Protein AF-A0AB39SJB8-F1 (afdb_monomer)

Structure (mmCIF, N/CA/C/O backbone):
data_AF-A0AB39SJB8-F1
#
_entry.id   AF-A0AB39SJB8-F1
#
loop_
_atom_site.group_PDB
_atom_site.id
_atom_site.type_symbol
_atom_site.label_atom_id
_atom_site.label_alt_id
_atom_site.label_comp_id
_atom_site.label_asym_id
_atom_site.label_entity_id
_atom_site.label_seq_id
_atom_site.pdbx_PDB_ins_code
_atom_site.Cartn_x
_atom_site.Cartn_y
_atom_site.Cartn_z
_atom_site.occupancy
_atom_site.B_iso_or_equiv
_atom_site.auth_seq_id
_atom_site.auth_comp_id
_atom_site.auth_asym_id
_atom_site.auth_atom_id
_atom_site.pdbx_PDB_model_num
ATOM 1 N N . MET A 1 1 ? 12.267 -3.530 15.355 1.00 56.75 1 MET A N 1
ATOM 2 C CA . MET A 1 1 ? 10.985 -3.692 16.069 1.00 56.75 1 MET A CA 1
ATOM 3 C C . MET A 1 1 ? 10.645 -5.165 16.010 1.00 56.75 1 MET A C 1
ATOM 5 O O . MET A 1 1 ? 10.780 -5.737 14.932 1.00 56.75 1 MET A O 1
ATOM 9 N N . SER A 1 2 ? 10.354 -5.792 17.147 1.00 66.50 2 SER A N 1
ATOM 10 C CA . SER A 1 2 ? 9.963 -7.204 17.159 1.00 66.50 2 SER A CA 1
ATOM 11 C C . SER A 1 2 ? 8.552 -7.327 16.592 1.00 66.50 2 SER A C 1
ATOM 13 O O . SER A 1 2 ? 7.700 -6.510 16.923 1.00 66.50 2 SER A O 1
ATOM 15 N N . THR A 1 3 ? 8.285 -8.341 15.773 1.00 68.56 3 THR A N 1
ATOM 16 C CA . THR A 1 3 ? 6.911 -8.669 15.356 1.00 68.56 3 THR A CA 1
ATOM 17 C C . THR A 1 3 ? 6.045 -9.159 16.521 1.00 68.56 3 THR A C 1
ATOM 19 O O . THR A 1 3 ? 4.833 -9.246 16.370 1.00 68.56 3 THR A O 1
ATOM 22 N N . ASP A 1 4 ? 6.662 -9.455 17.671 1.00 73.69 4 ASP A N 1
ATOM 23 C CA . ASP A 1 4 ? 5.991 -9.933 18.885 1.00 73.69 4 ASP A CA 1
ATOM 24 C C . ASP A 1 4 ? 5.574 -8.805 19.847 1.00 73.69 4 ASP A C 1
ATOM 26 O O . ASP A 1 4 ? 4.949 -9.068 20.874 1.00 73.69 4 ASP A O 1
ATOM 30 N N . GLU A 1 5 ? 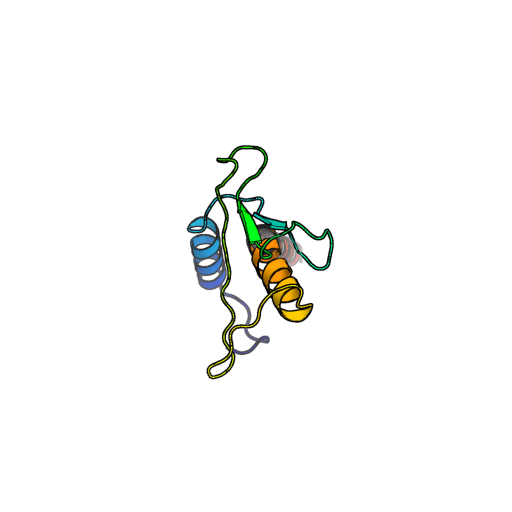5.921 -7.547 19.558 1.00 82.75 5 GLU A N 1
ATOM 31 C CA . GLU A 1 5 ? 5.500 -6.409 20.379 1.00 82.75 5 GLU A CA 1
ATOM 32 C C . GLU A 1 5 ? 4.075 -5.978 20.006 1.00 82.75 5 GLU A C 1
ATOM 34 O O . GLU A 1 5 ? 3.760 -5.737 18.839 1.00 82.75 5 GLU A O 1
ATOM 39 N N . ALA A 1 6 ? 3.190 -5.887 21.001 1.00 86.06 6 ALA A N 1
ATOM 40 C CA . ALA A 1 6 ? 1.820 -5.447 20.776 1.00 86.06 6 ALA A CA 1
ATOM 41 C C . ALA A 1 6 ? 1.792 -3.962 20.376 1.00 86.06 6 ALA A C 1
ATOM 43 O O . ALA A 1 6 ? 2.265 -3.113 21.126 1.00 86.06 6 ALA A O 1
ATOM 44 N N . LEU A 1 7 ? 1.176 -3.646 19.230 1.00 92.38 7 LEU A N 1
ATOM 45 C CA . LEU A 1 7 ? 1.009 -2.264 18.755 1.00 92.38 7 LEU A CA 1
ATOM 46 C C . LEU A 1 7 ? 0.263 -1.412 19.795 1.00 92.38 7 LEU A C 1
ATOM 48 O O . LEU A 1 7 ? -0.823 -1.782 20.228 1.00 92.38 7 LEU A O 1
ATOM 52 N N . SER A 1 8 ? 0.770 -0.257 20.195 1.00 94.12 8 SER A N 1
ATOM 53 C CA . SER A 1 8 ? -0.007 0.681 21.016 1.00 94.12 8 SER A CA 1
ATOM 54 C C . SER A 1 8 ? -1.097 1.381 20.186 1.00 94.12 8 SER A C 1
ATOM 56 O O . SER A 1 8 ? -1.101 1.298 18.959 1.00 94.12 8 SER A O 1
ATOM 58 N N . GLU A 1 9 ? -2.044 2.077 20.827 1.00 95.75 9 GLU A N 1
ATOM 59 C CA . GLU A 1 9 ? -2.967 2.956 20.080 1.00 95.75 9 GLU A CA 1
ATOM 60 C C . GLU A 1 9 ? -2.206 4.080 19.365 1.00 95.75 9 GLU A C 1
ATOM 62 O O . GLU A 1 9 ? -2.505 4.370 18.213 1.00 95.75 9 GLU A O 1
ATOM 67 N N . THR A 1 10 ? -1.148 4.616 19.984 1.00 96.50 10 THR A N 1
ATOM 68 C CA . THR A 1 10 ? -0.254 5.594 19.351 1.00 96.50 10 THR A CA 1
ATOM 69 C C . THR A 1 10 ? 0.384 5.046 18.070 1.00 96.50 10 THR A C 1
ATOM 71 O O . THR A 1 10 ? 0.493 5.770 17.083 1.00 96.50 10 THR A O 1
ATOM 74 N N . ASP A 1 11 ? 0.772 3.766 18.045 1.00 96.06 11 ASP A N 1
ATOM 75 C CA . ASP A 1 11 ? 1.314 3.140 16.831 1.00 96.06 11 ASP A CA 1
ATOM 76 C C . ASP A 1 11 ? 0.249 3.034 15.734 1.00 96.06 11 ASP A C 1
ATOM 78 O O . ASP A 1 11 ? 0.524 3.338 14.572 1.00 96.06 11 ASP A O 1
ATOM 82 N N . LEU A 1 12 ? -0.979 2.640 16.093 1.00 97.62 12 LEU A N 1
ATOM 83 C CA . LEU A 1 12 ? -2.100 2.553 15.152 1.00 97.62 12 LEU A CA 1
ATOM 84 C C . LEU A 1 12 ? -2.497 3.927 14.601 1.00 97.62 12 LEU A C 1
ATOM 86 O O . LEU A 1 12 ? -2.798 4.035 13.410 1.00 97.62 12 LEU A O 1
ATOM 90 N N . ASP A 1 13 ? -2.460 4.969 15.430 1.00 98.25 13 ASP A N 1
ATOM 91 C CA . ASP A 1 13 ? -2.687 6.355 15.017 1.00 98.25 13 ASP A CA 1
ATOM 92 C C . ASP A 1 13 ? -1.609 6.802 14.025 1.00 98.25 13 ASP A C 1
ATOM 94 O O . ASP A 1 13 ? -1.934 7.216 12.913 1.00 98.25 13 ASP A O 1
ATOM 98 N N . ALA A 1 14 ? -0.330 6.592 14.344 1.00 97.88 14 ALA A N 1
ATOM 99 C CA . ALA A 1 14 ? 0.776 6.929 13.448 1.00 97.88 14 ALA A CA 1
ATOM 100 C C . ALA A 1 14 ? 0.738 6.139 12.122 1.00 97.88 14 ALA A C 1
ATOM 102 O O . ALA A 1 14 ? 1.161 6.631 11.072 1.00 97.88 14 ALA A O 1
ATOM 103 N N . MET A 1 15 ? 0.251 4.894 12.130 1.00 97.69 15 MET A N 1
ATOM 104 C CA . MET A 1 15 ? 0.002 4.124 10.905 1.00 97.69 15 MET A CA 1
ATOM 105 C C . MET A 1 15 ? -1.152 4.715 10.088 1.00 97.69 15 MET A C 1
ATOM 107 O O . MET A 1 15 ? -1.028 4.839 8.867 1.00 97.69 15 MET A O 1
ATOM 111 N N . ALA A 1 16 ? -2.251 5.090 10.746 1.00 97.94 16 ALA A N 1
ATOM 112 C CA . ALA A 1 16 ? -3.426 5.663 10.099 1.00 97.94 16 ALA A CA 1
ATOM 113 C C . ALA A 1 16 ? -3.115 7.028 9.474 1.00 97.94 16 ALA A C 1
ATOM 115 O O . ALA A 1 16 ? -3.506 7.276 8.336 1.00 97.94 16 ALA A O 1
ATOM 116 N N . GLU A 1 17 ? -2.359 7.874 10.172 1.00 98.25 17 GLU A N 1
ATOM 117 C CA . GLU A 1 17 ? -1.912 9.178 9.675 1.00 98.25 17 GLU A CA 1
ATOM 118 C C . GLU A 1 17 ? -1.073 9.040 8.403 1.00 98.25 17 GLU A C 1
ATOM 120 O O . GLU A 1 17 ? -1.336 9.721 7.413 1.00 98.25 17 GLU A O 1
ATOM 125 N N . ARG A 1 18 ? -0.113 8.105 8.373 1.00 97.88 18 ARG A N 1
ATOM 126 C CA . ARG A 1 18 ? 0.687 7.842 7.164 1.00 97.88 18 ARG A CA 1
ATOM 127 C C . ARG A 1 18 ? -0.168 7.354 5.999 1.00 97.88 18 ARG A C 1
ATOM 129 O O . ARG A 1 18 ? 0.061 7.774 4.870 1.00 97.88 18 ARG A O 1
ATOM 136 N N . ALA A 1 19 ? -1.146 6.489 6.263 1.00 97.44 19 ALA A N 1
ATOM 137 C CA . ALA A 1 19 ? -2.053 6.001 5.227 1.00 97.44 19 ALA A CA 1
ATOM 138 C C . ALA A 1 19 ? -2.987 7.106 4.699 1.00 97.44 19 ALA A C 1
ATOM 140 O O . ALA A 1 19 ? -3.303 7.122 3.512 1.00 97.44 19 ALA A O 1
ATOM 141 N N . ALA A 1 20 ? -3.415 8.031 5.563 1.00 96.69 20 ALA A N 1
ATOM 142 C CA . ALA A 1 20 ? -4.262 9.164 5.199 1.00 96.69 20 ALA A CA 1
ATOM 143 C C . ALA A 1 20 ? -3.501 10.281 4.465 1.00 96.69 20 ALA A C 1
ATOM 145 O O . ALA A 1 20 ? -4.104 11.003 3.679 1.00 96.69 20 ALA A O 1
ATOM 146 N N . ALA A 1 21 ? -2.196 10.422 4.711 1.00 97.50 21 ALA A N 1
ATOM 147 C CA . ALA A 1 21 ? -1.348 11.404 4.038 1.00 97.50 21 ALA A CA 1
ATOM 148 C C . ALA A 1 21 ? -1.008 11.033 2.580 1.00 97.50 21 ALA A C 1
ATOM 150 O O . ALA A 1 21 ? -0.595 11.902 1.814 1.00 97.50 21 ALA A O 1
ATOM 151 N N . ALA A 1 22 ? -1.151 9.760 2.198 1.00 96.88 22 ALA A N 1
ATOM 152 C CA . ALA A 1 22 ? -1.008 9.314 0.813 1.00 96.88 22 ALA A CA 1
ATOM 153 C C . ALA A 1 22 ? -2.223 9.727 -0.041 1.00 96.88 22 ALA A C 1
ATOM 155 O O . ALA A 1 22 ? -3.294 10.021 0.496 1.00 96.88 22 ALA A O 1
ATOM 156 N N . SER A 1 23 ? -2.083 9.706 -1.374 1.00 95.38 23 SER A N 1
ATOM 157 C CA . SER A 1 23 ? -3.205 9.994 -2.279 1.00 95.38 23 SER A CA 1
ATOM 158 C C . SER A 1 23 ? -4.400 9.058 -2.017 1.00 95.38 23 SER A C 1
ATOM 160 O O . SER A 1 23 ? -4.219 7.942 -1.507 1.00 95.38 23 SER A O 1
ATOM 162 N N . PRO A 1 24 ? -5.645 9.495 -2.287 1.00 92.31 24 PRO A N 1
ATOM 163 C CA . PRO A 1 24 ? -6.824 8.642 -2.167 1.00 92.31 24 PRO A CA 1
ATOM 164 C C . PRO A 1 24 ? -6.678 7.334 -2.955 1.00 92.31 24 PRO A C 1
ATOM 166 O O . PRO A 1 24 ? -5.940 7.252 -3.930 1.00 92.31 24 PRO A O 1
ATOM 169 N N . GLY A 1 25 ? -7.338 6.283 -2.472 1.00 91.75 25 GLY A N 1
ATOM 170 C CA . GLY A 1 25 ? -7.463 5.035 -3.217 1.00 91.75 25 GLY A CA 1
ATOM 171 C C . GLY A 1 25 ? -8.785 4.985 -3.995 1.00 91.75 25 GLY A C 1
ATOM 172 O O . GLY A 1 25 ? -9.652 5.817 -3.739 1.00 91.75 25 GLY A O 1
ATOM 173 N N . PRO A 1 26 ? -8.985 3.952 -4.826 1.00 95.56 26 PRO A N 1
ATOM 174 C CA . PRO A 1 26 ? -8.118 2.780 -4.947 1.00 95.56 26 PRO A CA 1
ATOM 175 C C . PRO A 1 26 ? -6.848 3.053 -5.763 1.00 95.56 26 PRO A C 1
ATOM 177 O O . PRO A 1 26 ? -6.867 3.7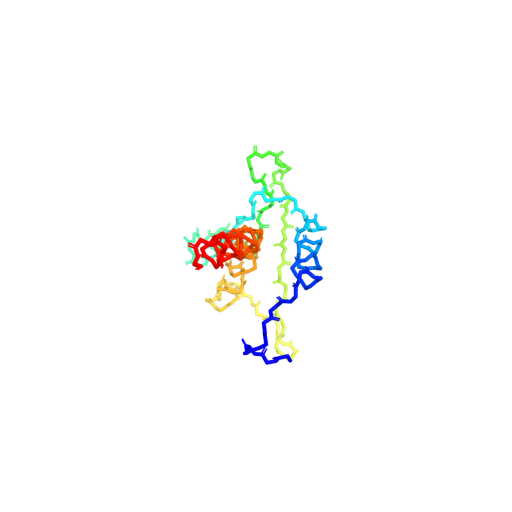94 -6.730 1.00 95.56 26 PRO A O 1
ATOM 180 N N . TRP A 1 27 ? -5.740 2.425 -5.377 1.00 97.56 27 TRP A N 1
ATOM 181 C CA . TRP A 1 27 ? -4.548 2.311 -6.219 1.00 97.56 27 TRP A CA 1
ATOM 182 C C . TRP A 1 27 ? -4.631 1.017 -7.024 1.00 97.56 27 TRP A C 1
ATOM 184 O O . TRP A 1 27 ? -4.829 -0.052 -6.438 1.00 97.56 27 TRP A O 1
ATOM 194 N N . VAL A 1 28 ? -4.498 1.107 -8.346 1.00 96.19 28 VAL A N 1
ATOM 195 C CA . VAL A 1 28 ? -4.667 -0.023 -9.268 1.00 96.19 28 VAL A CA 1
ATOM 196 C C . VAL A 1 28 ? -3.364 -0.276 -10.034 1.00 96.19 28 VAL A C 1
ATOM 198 O O . VAL A 1 28 ? -2.907 0.608 -10.753 1.00 96.19 28 VAL A O 1
ATOM 201 N N . PRO A 1 29 ? -2.745 -1.463 -9.897 1.00 95.69 29 PRO A N 1
ATOM 202 C CA . PRO A 1 29 ? -1.495 -1.784 -10.577 1.00 95.69 29 PRO A CA 1
ATOM 203 C C . PRO A 1 29 ? -1.738 -2.276 -12.014 1.00 95.69 29 PRO A C 1
ATOM 205 O O . PRO A 1 29 ? -2.306 -3.353 -12.232 1.00 95.69 29 PRO A O 1
ATOM 208 N N . TRP A 1 30 ? -1.231 -1.527 -12.990 1.00 94.62 30 TRP A N 1
ATOM 209 C CA . TRP A 1 30 ? -1.193 -1.883 -14.408 1.00 94.62 30 TRP A CA 1
ATOM 210 C C . TRP A 1 30 ? 0.171 -2.490 -14.731 1.00 94.62 30 TRP A C 1
ATOM 212 O O . TRP A 1 30 ? 1.190 -1.806 -14.702 1.00 94.62 30 TRP A O 1
ATOM 222 N N . LEU A 1 31 ? 0.200 -3.807 -14.960 1.00 95.31 31 LEU A N 1
ATOM 223 C CA . LEU A 1 31 ? 1.442 -4.584 -14.986 1.00 95.31 31 LEU A CA 1
ATOM 224 C C . LEU A 1 31 ? 1.707 -5.208 -16.355 1.00 95.31 31 LEU A C 1
ATOM 226 O O . LEU A 1 31 ? 0.879 -5.966 -16.877 1.00 95.31 31 LEU A O 1
ATOM 230 N N . GLU A 1 32 ? 2.907 -4.983 -16.884 1.00 93.75 32 GLU A N 1
ATOM 231 C CA . GLU A 1 32 ? 3.355 -5.521 -18.170 1.00 93.75 32 GLU A CA 1
ATOM 232 C C . GLU A 1 32 ? 3.299 -7.056 -18.202 1.00 93.75 32 GLU A C 1
ATOM 234 O O . GLU A 1 32 ? 2.880 -7.633 -19.209 1.00 93.75 32 GLU A O 1
ATOM 239 N N . THR A 1 33 ? 3.609 -7.748 -17.095 1.00 93.06 33 THR A N 1
ATOM 240 C CA . THR A 1 33 ? 3.530 -9.224 -17.044 1.00 93.06 33 THR A CA 1
ATOM 241 C C . THR A 1 33 ? 2.104 -9.782 -17.119 1.00 93.06 33 THR A C 1
ATOM 243 O O . THR A 1 33 ? 1.942 -10.979 -17.367 1.00 93.06 33 THR A O 1
ATOM 246 N N . ARG A 1 34 ? 1.064 -8.955 -16.919 1.00 90.56 34 ARG A N 1
ATOM 247 C CA . ARG A 1 34 ? -0.351 -9.380 -16.902 1.00 90.56 34 ARG A CA 1
ATOM 248 C C . ARG A 1 34 ? -1.187 -8.854 -18.066 1.00 90.56 34 ARG A C 1
ATOM 250 O O . ARG A 1 34 ? -2.322 -9.300 -18.220 1.00 90.56 34 ARG A O 1
ATOM 257 N N . GLY A 1 35 ? -0.660 -7.941 -18.877 1.00 79.69 35 GLY A N 1
ATOM 258 C CA . GLY A 1 35 ? -1.469 -7.302 -19.915 1.00 79.69 35 GLY A CA 1
ATOM 259 C C . GLY A 1 35 ? -0.723 -6.693 -21.091 1.00 79.69 35 GLY A C 1
ATOM 260 O O . GLY A 1 35 ? -1.407 -6.240 -22.001 1.00 79.69 35 GLY A O 1
ATOM 261 N N . ALA A 1 36 ? 0.618 -6.708 -21.106 1.00 64.81 36 ALA A N 1
ATOM 262 C CA . ALA A 1 36 ? 1.430 -6.049 -22.132 1.00 64.81 36 ALA A CA 1
ATOM 263 C C . ALA A 1 36 ? 0.897 -4.639 -22.466 1.00 64.81 36 ALA A C 1
ATOM 265 O O . ALA A 1 36 ? 0.421 -4.391 -23.576 1.00 64.81 36 ALA A O 1
ATOM 266 N N . THR A 1 37 ? 0.934 -3.734 -21.481 1.00 72.38 37 THR A N 1
ATOM 267 C CA . THR A 1 37 ? 0.430 -2.351 -21.584 1.00 72.38 37 THR A CA 1
ATOM 268 C C . THR A 1 37 ? 1.186 -1.504 -22.619 1.00 72.38 37 THR A C 1
ATOM 270 O O . THR A 1 37 ? 0.737 -0.417 -22.972 1.00 72.38 37 THR A O 1
ATOM 273 N N . GLY A 1 38 ? 2.273 -2.035 -23.192 1.00 69.69 38 GLY A N 1
ATOM 274 C CA . GLY A 1 38 ? 3.031 -1.411 -24.276 1.00 69.69 38 GLY A CA 1
ATOM 275 C C . GLY A 1 38 ? 4.030 -0.362 -23.788 1.00 69.69 38 GLY A C 1
ATOM 276 O O . GLY A 1 38 ? 4.579 0.371 -24.614 1.00 69.69 38 GLY A O 1
ATOM 277 N N . GLY A 1 39 ? 4.274 -0.306 -22.475 1.00 78.06 39 GLY A N 1
ATOM 278 C CA . GLY A 1 39 ? 5.105 0.671 -21.779 1.00 78.06 39 GLY A CA 1
ATOM 279 C C . GLY A 1 39 ? 5.803 0.080 -20.547 1.00 78.06 39 GLY A C 1
ATOM 280 O O . GLY A 1 39 ? 6.348 -1.023 -20.593 1.00 78.06 39 GLY A O 1
ATOM 281 N N . GLU A 1 40 ? 5.852 0.849 -19.460 1.00 87.88 40 GLU A N 1
ATOM 282 C CA . GLU A 1 40 ? 6.353 0.402 -18.155 1.00 87.88 40 GLU A CA 1
ATOM 283 C C . GLU A 1 40 ? 5.174 0.098 -17.226 1.00 87.88 40 GLU A C 1
ATOM 285 O O . GLU A 1 40 ? 4.138 0.745 -17.324 1.00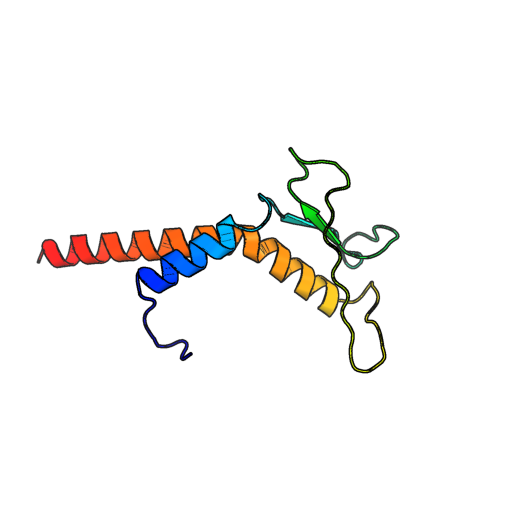 87.88 40 GLU A O 1
ATOM 290 N N . SER A 1 41 ? 5.327 -0.864 -16.312 1.00 94.00 41 SER A N 1
ATOM 291 C CA . SER A 1 41 ? 4.323 -1.118 -15.275 1.00 94.00 41 SER A CA 1
ATOM 292 C C . SER A 1 41 ? 4.192 0.085 -14.330 1.00 94.00 41 SER A C 1
ATOM 294 O O . SER A 1 41 ? 5.201 0.659 -13.911 1.00 94.00 41 SER A O 1
ATOM 296 N N . PHE A 1 42 ? 2.967 0.421 -13.931 1.00 94.94 42 PHE A N 1
ATOM 297 C CA . PHE A 1 42 ? 2.667 1.577 -13.079 1.00 94.94 42 PHE A CA 1
ATOM 298 C C . PHE A 1 42 ? 1.480 1.313 -12.144 1.00 94.94 42 PHE A C 1
ATOM 300 O O . PHE A 1 42 ? 0.805 0.285 -12.225 1.00 94.94 42 PHE A O 1
ATOM 307 N N . ILE A 1 43 ? 1.231 2.243 -11.224 1.00 96.75 43 ILE A N 1
ATOM 308 C CA . ILE A 1 43 ? 0.046 2.254 -10.360 1.00 96.75 43 ILE A CA 1
ATOM 309 C C . ILE A 1 43 ? -0.794 3.473 -10.729 1.00 96.75 43 ILE A C 1
ATOM 311 O O . ILE A 1 43 ? -0.315 4.593 -10.596 1.00 96.75 43 ILE A O 1
ATOM 315 N N . GLN A 1 44 ? -2.040 3.271 -11.144 1.00 96.19 44 GLN A N 1
ATOM 316 C CA . GLN A 1 44 ? -2.995 4.358 -11.357 1.00 96.19 44 GLN A CA 1
ATOM 317 C C . GLN A 1 44 ? -3.726 4.680 -10.054 1.00 96.19 44 GLN A C 1
ATOM 319 O O . GLN A 1 44 ? -4.135 3.774 -9.315 1.00 96.19 44 GLN A O 1
ATOM 324 N N . VAL A 1 45 ? -3.884 5.966 -9.768 1.00 96.62 45 VAL A N 1
ATOM 325 C CA . VAL A 1 45 ? -4.540 6.477 -8.566 1.00 96.62 45 VAL A CA 1
ATOM 326 C C . VAL A 1 45 ? -5.992 6.816 -8.887 1.00 96.62 45 VAL A C 1
ATOM 328 O O . VAL A 1 45 ? -6.267 7.635 -9.750 1.00 96.62 45 VAL A O 1
ATOM 331 N N . ASP A 1 46 ? -6.918 6.189 -8.161 1.00 93.38 46 ASP A N 1
ATOM 332 C CA . ASP A 1 46 ? -8.361 6.446 -8.211 1.00 93.38 46 ASP A CA 1
ATOM 333 C C . ASP A 1 46 ? -8.937 6.498 -9.644 1.00 93.38 46 ASP A C 1
ATOM 335 O O . ASP A 1 46 ? -9.499 7.511 -10.049 1.00 93.38 46 ASP A O 1
ATOM 339 N N . PRO A 1 47 ? -8.828 5.416 -10.440 1.00 90.56 47 PRO A N 1
ATOM 340 C CA . PRO A 1 47 ? -9.199 5.427 -11.862 1.00 90.56 47 PRO A CA 1
ATOM 341 C C . PRO A 1 47 ? -10.667 5.780 -12.145 1.00 90.56 47 PRO A C 1
ATOM 343 O O . PRO A 1 47 ? -11.005 6.144 -13.268 1.00 90.56 47 PRO A O 1
ATOM 346 N N . ASP A 1 48 ? -11.551 5.656 -11.152 1.00 90.88 48 ASP A N 1
ATOM 347 C CA . ASP A 1 48 ? -12.980 5.932 -11.309 1.00 90.88 48 ASP A CA 1
ATOM 348 C C . ASP A 1 48 ? -13.332 7.414 -11.069 1.00 90.88 48 ASP A C 1
ATOM 350 O O . ASP A 1 48 ? -14.396 7.878 -11.502 1.00 90.88 48 ASP A O 1
ATOM 354 N N . HIS A 1 49 ? -12.486 8.160 -10.347 1.00 86.81 49 HIS A N 1
ATOM 355 C CA . HIS A 1 49 ? -12.789 9.524 -9.888 1.00 86.81 49 HIS A CA 1
ATOM 356 C C . HIS A 1 49 ? -11.632 10.530 -10.025 1.00 86.81 49 HIS A C 1
ATOM 358 O O . HIS A 1 49 ? -11.862 11.730 -9.855 1.00 86.81 49 HIS A O 1
ATOM 364 N N . GLY A 1 50 ? -10.421 10.062 -10.316 1.00 84.25 50 GLY A N 1
ATOM 365 C CA . GLY A 1 50 ? -9.208 10.849 -10.505 1.00 84.25 50 GLY A CA 1
ATOM 366 C C . GLY A 1 50 ? -8.988 11.307 -11.947 1.00 84.25 50 GLY A C 1
ATOM 367 O O . GLY A 1 50 ? -9.813 11.089 -12.836 1.00 84.25 50 GLY A O 1
ATOM 368 N N . GLU A 1 51 ? -7.855 11.973 -12.165 1.00 90.25 51 GLU A N 1
ATOM 369 C CA . GLU A 1 51 ? -7.362 12.283 -13.509 1.00 90.25 51 GLU A CA 1
ATOM 370 C C . GLU A 1 51 ? -6.865 10.991 -14.176 1.00 90.25 51 GLU A C 1
ATOM 372 O O . GLU A 1 51 ? -6.232 10.164 -13.521 1.00 90.25 51 GLU A O 1
ATOM 377 N N . GLU A 1 52 ? -7.130 10.820 -15.476 1.00 85.75 52 GLU A N 1
ATOM 378 C CA . GLU A 1 52 ? -6.779 9.592 -16.215 1.00 85.75 52 GLU A CA 1
ATOM 379 C C . GLU A 1 52 ? -5.283 9.255 -16.089 1.00 85.75 52 GLU A C 1
ATOM 381 O O . GLU A 1 52 ? -4.935 8.105 -15.832 1.00 85.75 52 GLU A O 1
ATOM 386 N N . ASP A 1 53 ? -4.428 10.278 -16.145 1.00 88.62 53 ASP A N 1
ATOM 387 C CA . ASP A 1 53 ? -2.969 10.156 -16.090 1.00 88.62 53 ASP A CA 1
ATOM 388 C C . ASP A 1 53 ? -2.387 10.376 -14.669 1.00 88.62 53 ASP A C 1
ATOM 390 O O . ASP A 1 53 ? -1.211 10.727 -14.521 1.00 88.62 53 ASP A O 1
ATOM 394 N N . ASP A 1 54 ? -3.180 10.214 -13.598 1.00 94.94 54 ASP A N 1
ATOM 395 C CA . ASP A 1 54 ? -2.653 10.215 -12.220 1.00 94.94 54 ASP A CA 1
ATOM 396 C C . ASP A 1 54 ? -1.961 8.875 -11.910 1.00 94.94 54 ASP A C 1
ATOM 398 O O . ASP A 1 54 ? -2.539 7.923 -11.373 1.00 94.94 54 ASP A O 1
ATOM 402 N N . GLU A 1 55 ? -0.698 8.788 -12.328 1.00 94.94 55 GLU A N 1
ATOM 403 C CA . GLU A 1 55 ? 0.096 7.563 -12.348 1.00 94.94 55 GLU A CA 1
ATOM 404 C C . GLU A 1 55 ? 1.342 7.653 -11.452 1.00 94.94 55 GLU A C 1
ATOM 406 O O . GLU A 1 55 ? 2.095 8.631 -11.446 1.00 94.94 55 GLU A O 1
ATOM 411 N N . ILE A 1 56 ? 1.623 6.571 -10.725 1.00 95.94 56 ILE A N 1
ATOM 412 C CA . ILE A 1 56 ? 2.832 6.384 -9.921 1.00 95.94 56 ILE A CA 1
ATOM 413 C C . ILE A 1 56 ? 3.739 5.360 -10.609 1.00 95.94 56 ILE A C 1
ATOM 415 O O . ILE A 1 56 ? 3.393 4.184 -10.741 1.00 95.94 56 ILE A O 1
ATOM 419 N N . TYR A 1 57 ? 4.951 5.799 -10.949 1.00 94.62 57 TYR A N 1
ATOM 420 C CA . TYR A 1 57 ? 6.018 4.962 -11.499 1.00 94.62 57 TYR A CA 1
ATOM 421 C C . TYR A 1 57 ? 7.075 4.647 -10.436 1.00 94.62 57 TYR A C 1
ATOM 423 O O . TYR A 1 57 ? 7.521 5.531 -9.697 1.00 94.62 57 TYR A O 1
ATOM 431 N N . VAL A 1 58 ? 7.524 3.389 -10.377 1.00 93.81 58 VAL A N 1
ATOM 432 C CA . VAL A 1 58 ? 8.562 2.936 -9.437 1.00 93.81 58 VAL A CA 1
ATOM 433 C C . VAL A 1 58 ? 9.811 2.506 -10.195 1.00 93.81 58 VAL A C 1
ATOM 435 O O . VAL A 1 58 ? 9.828 1.495 -10.889 1.00 93.81 58 VAL A O 1
ATOM 438 N N . ASN A 1 59 ? 10.905 3.238 -9.986 1.00 92.94 59 ASN A N 1
ATOM 439 C CA . ASN A 1 59 ? 12.207 2.897 -10.549 1.00 92.94 59 ASN A CA 1
ATOM 440 C C . ASN A 1 59 ? 13.015 2.029 -9.584 1.00 92.94 59 ASN A C 1
ATOM 442 O O . ASN A 1 59 ? 13.501 2.502 -8.553 1.00 92.94 59 ASN A O 1
ATOM 446 N N . ARG A 1 60 ? 13.219 0.761 -9.947 1.00 94.38 60 ARG A N 1
ATOM 447 C CA . ARG A 1 60 ? 14.056 -0.172 -9.185 1.00 94.38 60 ARG A CA 1
ATOM 448 C C . ARG A 1 60 ? 15.451 -0.264 -9.799 1.00 94.38 60 ARG A C 1
ATOM 450 O O . ARG A 1 60 ? 15.607 -0.616 -10.964 1.00 94.38 60 ARG A O 1
ATOM 457 N N . ILE A 1 61 ? 16.484 0.015 -9.003 1.00 96.00 61 ILE A N 1
ATOM 458 C CA . ILE A 1 61 ? 17.889 -0.010 -9.438 1.00 96.00 61 ILE A CA 1
ATOM 459 C C . ILE A 1 61 ? 18.678 -0.975 -8.549 1.00 96.00 61 ILE A C 1
ATOM 461 O O . ILE A 1 61 ? 18.636 -0.880 -7.324 1.00 96.00 61 ILE A O 1
ATOM 465 N N . VAL A 1 62 ? 19.425 -1.896 -9.164 1.00 95.88 62 VAL A N 1
ATOM 466 C CA . VAL A 1 62 ? 20.326 -2.832 -8.474 1.00 95.88 62 VAL A CA 1
ATOM 467 C C . VAL A 1 62 ? 21.752 -2.597 -8.968 1.00 95.88 62 VAL A C 1
ATOM 469 O O . VAL A 1 62 ? 22.102 -2.926 -10.104 1.00 95.88 62 VAL A O 1
ATOM 472 N N . GLY A 1 63 ? 22.588 -2.004 -8.112 1.00 95.62 63 GLY A N 1
ATOM 473 C CA . GLY A 1 63 ? 23.913 -1.523 -8.508 1.00 95.62 63 GLY A CA 1
ATOM 474 C C . GLY A 1 63 ? 23.795 -0.367 -9.504 1.00 95.62 63 GLY A C 1
ATOM 475 O O . GLY A 1 63 ? 23.196 0.652 -9.188 1.00 95.62 63 GLY A O 1
ATOM 476 N N . ALA A 1 64 ? 24.345 -0.537 -10.708 1.00 95.12 64 ALA A N 1
ATOM 477 C CA . ALA A 1 64 ? 24.234 0.431 -11.807 1.00 95.12 64 ALA A CA 1
ATOM 478 C C . ALA A 1 64 ? 23.170 0.048 -12.857 1.00 95.12 64 ALA A C 1
ATOM 480 O O . ALA A 1 64 ? 23.105 0.663 -13.919 1.00 95.12 64 ALA A O 1
ATOM 481 N N . ARG A 1 65 ? 22.366 -0.996 -12.602 1.00 95.12 65 ARG A N 1
ATOM 482 C CA . ARG A 1 65 ? 21.375 -1.518 -13.550 1.00 95.12 65 ARG A CA 1
ATOM 483 C C . ARG A 1 65 ? 19.963 -1.159 -13.106 1.00 95.12 65 ARG A C 1
ATOM 485 O O . ARG A 1 65 ? 19.554 -1.535 -12.009 1.00 95.12 65 ARG A O 1
ATOM 492 N N . GLN A 1 66 ? 19.211 -0.511 -13.987 1.00 95.12 66 GLN A N 1
ATOM 493 C CA . GLN A 1 66 ? 17.766 -0.370 -13.843 1.00 95.12 66 GLN A CA 1
ATOM 494 C C . GLN A 1 66 ? 17.082 -1.704 -14.166 1.00 95.12 66 GLN A C 1
ATOM 496 O O . GLN A 1 66 ? 17.441 -2.384 -15.132 1.00 95.12 66 GLN A O 1
ATOM 501 N N . ILE A 1 67 ? 16.133 -2.101 -13.322 1.00 94.00 67 ILE A N 1
ATOM 502 C CA . ILE A 1 67 ? 15.224 -3.209 -13.600 1.00 94.00 67 ILE A CA 1
ATOM 503 C C . ILE A 1 67 ? 14.102 -2.639 -14.461 1.00 94.00 67 ILE A C 1
ATOM 505 O O . ILE A 1 67 ? 13.400 -1.735 -14.019 1.00 94.00 67 ILE A O 1
ATOM 509 N N . LEU A 1 68 ? 13.987 -3.134 -15.689 1.00 89.75 68 LEU A N 1
ATOM 510 C CA . LEU A 1 68 ? 12.961 -2.726 -16.642 1.00 89.75 68 LEU A CA 1
ATOM 511 C C . LEU A 1 68 ? 11.923 -3.837 -16.776 1.00 89.75 68 LEU A C 1
ATOM 513 O O . LEU A 1 68 ? 12.263 -5.015 -16.639 1.00 89.75 68 LEU A O 1
ATOM 517 N N . GLY A 1 69 ? 10.682 -3.450 -17.060 1.00 84.94 69 GLY A N 1
ATOM 518 C CA . GLY A 1 69 ? 9.611 -4.386 -17.378 1.00 84.94 69 GLY A CA 1
ATOM 519 C C . GLY A 1 69 ? 9.800 -5.074 -18.744 1.00 84.94 69 GLY A C 1
ATOM 520 O O . GLY A 1 69 ? 10.542 -4.571 -19.593 1.00 84.94 69 GLY A O 1
ATOM 521 N N . PRO A 1 70 ? 9.125 -6.214 -18.981 1.00 91.31 70 PRO A N 1
ATOM 522 C CA . PRO A 1 70 ? 8.391 -6.996 -17.987 1.00 91.31 70 PRO A CA 1
ATOM 523 C C . PRO A 1 70 ? 9.360 -7.716 -17.029 1.00 91.31 70 PRO A C 1
ATOM 525 O O . PRO A 1 70 ? 10.231 -8.470 -17.462 1.00 91.31 70 PRO A O 1
ATOM 528 N N . ASP A 1 71 ? 9.187 -7.519 -15.720 1.00 93.44 71 ASP A N 1
ATOM 529 C CA . ASP A 1 71 ? 9.958 -8.198 -14.671 1.00 93.44 71 ASP A CA 1
ATOM 530 C C . ASP A 1 71 ? 9.008 -8.624 -13.550 1.00 93.44 71 ASP A C 1
ATOM 532 O O . ASP A 1 71 ? 8.323 -7.804 -12.946 1.00 93.44 71 ASP A O 1
ATOM 536 N N . GLN A 1 72 ? 8.966 -9.927 -13.274 1.00 94.69 72 GLN A N 1
ATOM 537 C CA . GLN A 1 72 ? 8.007 -10.507 -12.333 1.00 94.69 72 GLN A CA 1
ATOM 538 C C . GLN A 1 72 ? 8.179 -9.984 -10.901 1.00 94.69 72 GLN A C 1
ATOM 540 O O . GLN A 1 72 ? 7.203 -9.919 -10.157 1.00 94.69 72 GLN A O 1
ATOM 545 N N . GLN A 1 73 ? 9.403 -9.644 -10.489 1.00 95.88 73 GLN A N 1
ATOM 546 C CA . GLN A 1 73 ? 9.643 -9.145 -9.139 1.00 95.88 73 GLN A CA 1
ATOM 547 C C . GLN A 1 73 ? 9.278 -7.667 -9.024 1.00 95.88 73 GLN A C 1
ATOM 549 O O . GLN A 1 73 ? 8.654 -7.293 -8.038 1.00 95.88 73 GLN A O 1
ATOM 554 N N . LEU A 1 74 ? 9.613 -6.852 -10.027 1.00 95.00 74 LEU A N 1
ATOM 555 C CA . LEU A 1 74 ? 9.169 -5.458 -10.092 1.00 95.00 74 LEU A CA 1
ATOM 556 C C . LEU A 1 74 ? 7.637 -5.362 -10.067 1.00 95.00 74 LEU A C 1
ATOM 558 O O . LEU A 1 74 ? 7.077 -4.578 -9.3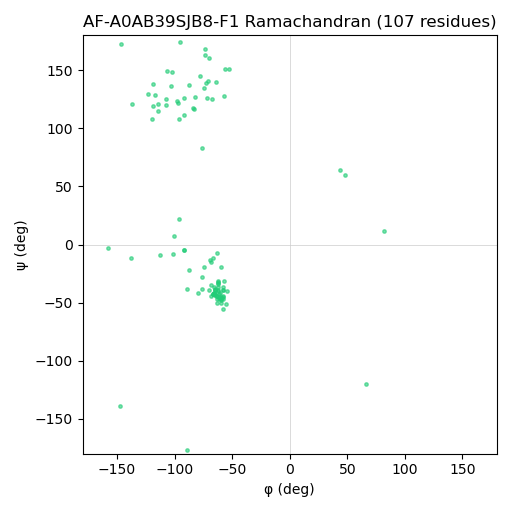08 1.00 95.00 74 LEU A O 1
ATOM 562 N N . ASP A 1 75 ? 6.967 -6.208 -10.843 1.00 95.69 75 ASP A N 1
ATOM 563 C CA . ASP A 1 75 ? 5.508 -6.271 -10.895 1.00 95.69 75 ASP A CA 1
ATOM 564 C C . ASP A 1 75 ? 4.901 -6.725 -9.555 1.00 95.69 75 ASP A C 1
ATOM 566 O O . ASP A 1 75 ? 3.908 -6.156 -9.103 1.00 95.69 75 ASP A O 1
ATOM 570 N N . ALA A 1 76 ? 5.523 -7.687 -8.864 1.00 96.88 76 ALA A N 1
ATOM 571 C CA . ALA A 1 76 ? 5.107 -8.084 -7.518 1.00 96.88 76 ALA A CA 1
ATOM 572 C C . ALA A 1 76 ? 5.304 -6.964 -6.476 1.00 96.88 76 ALA A C 1
ATOM 574 O O . ALA A 1 76 ? 4.468 -6.806 -5.583 1.00 96.88 76 ALA A O 1
ATOM 575 N N . ASP A 1 77 ? 6.380 -6.179 -6.591 1.00 97.19 77 ASP A N 1
ATOM 576 C CA . ASP A 1 77 ? 6.629 -5.017 -5.732 1.00 97.19 77 ASP 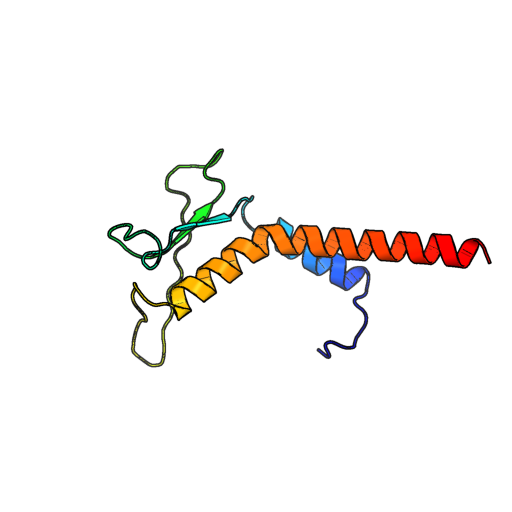A CA 1
ATOM 577 C C . ASP A 1 77 ? 5.551 -3.934 -5.957 1.00 97.19 77 ASP A C 1
ATOM 579 O O . ASP A 1 77 ? 5.012 -3.390 -4.991 1.00 97.19 77 ASP A O 1
ATOM 583 N N . LEU A 1 78 ? 5.184 -3.659 -7.216 1.00 97.06 78 LEU A N 1
ATOM 584 C CA . LEU A 1 78 ? 4.102 -2.729 -7.576 1.00 97.06 78 LEU A CA 1
ATOM 585 C C . LEU A 1 78 ? 2.738 -3.199 -7.057 1.00 97.06 78 LEU A C 1
ATOM 587 O O . LEU A 1 78 ? 2.008 -2.400 -6.471 1.00 97.06 78 LEU A O 1
ATOM 591 N N . ASP A 1 79 ? 2.413 -4.487 -7.210 1.00 96.94 79 ASP A N 1
ATOM 592 C CA . ASP A 1 79 ? 1.201 -5.082 -6.634 1.00 96.94 79 ASP A CA 1
ATOM 593 C C . ASP A 1 79 ? 1.161 -4.850 -5.117 1.00 96.94 79 ASP A C 1
ATOM 595 O O . ASP A 1 79 ? 0.173 -4.340 -4.591 1.00 96.94 79 ASP A O 1
ATOM 599 N N . PHE A 1 80 ? 2.241 -5.179 -4.402 1.00 98.31 80 PHE A N 1
ATOM 600 C CA . PHE A 1 80 ? 2.305 -5.001 -2.951 1.00 98.31 80 PHE A CA 1
ATOM 601 C C . PHE A 1 80 ? 2.079 -3.543 -2.532 1.00 98.31 80 PHE A C 1
ATOM 603 O O . PHE A 1 80 ? 1.312 -3.283 -1.602 1.00 98.31 80 PHE A O 1
ATOM 610 N N . ILE A 1 81 ? 2.718 -2.591 -3.219 1.00 97.81 81 ILE A N 1
ATOM 611 C CA . ILE A 1 81 ? 2.566 -1.157 -2.938 1.00 97.81 81 ILE A CA 1
ATOM 612 C C . ILE A 1 81 ? 1.126 -0.707 -3.187 1.00 97.81 81 ILE A C 1
ATOM 614 O O . ILE A 1 81 ? 0.556 -0.025 -2.333 1.00 97.81 81 ILE A O 1
ATOM 618 N N . ALA A 1 82 ? 0.537 -1.102 -4.320 1.00 97.75 82 ALA A N 1
ATOM 619 C CA . ALA A 1 82 ? -0.842 -0.771 -4.646 1.00 97.75 82 ALA A CA 1
ATOM 620 C C . ALA A 1 82 ? -1.786 -1.290 -3.558 1.00 97.75 82 ALA A C 1
ATOM 622 O O . ALA A 1 82 ? -2.469 -0.483 -2.936 1.00 97.75 82 ALA A O 1
ATOM 623 N N . TRP A 1 83 ? -1.740 -2.592 -3.247 1.00 98.12 83 TRP A N 1
ATOM 624 C CA . TRP A 1 83 ? -2.610 -3.233 -2.252 1.00 98.12 83 TRP A CA 1
ATOM 625 C C . TRP A 1 83 ? -2.435 -2.692 -0.833 1.00 98.12 83 TRP A C 1
ATOM 627 O O . TRP A 1 83 ? -3.407 -2.598 -0.078 1.00 98.12 83 TRP A O 1
ATOM 637 N N . ALA A 1 84 ? -1.222 -2.277 -0.457 1.00 98.00 84 ALA A N 1
ATOM 638 C CA . ALA A 1 84 ? -0.980 -1.671 0.849 1.00 98.00 84 ALA A CA 1
ATOM 639 C C . ALA A 1 84 ? -1.859 -0.431 1.079 1.00 98.00 84 ALA A C 1
ATOM 641 O O . ALA A 1 84 ? -2.273 -0.179 2.217 1.00 98.00 84 ALA A O 1
ATOM 642 N N . ARG A 1 85 ? -2.206 0.317 0.020 1.00 97.62 85 ARG A N 1
ATOM 643 C CA . ARG A 1 85 ? -3.061 1.504 0.133 1.00 97.62 85 ARG A CA 1
ATOM 644 C C . ARG A 1 85 ? -4.455 1.179 0.662 1.00 97.62 85 ARG A C 1
ATOM 646 O O . ARG A 1 85 ? -4.996 1.973 1.441 1.00 97.62 85 ARG A O 1
ATOM 653 N N . GLN A 1 86 ? -5.040 0.058 0.248 1.00 94.94 86 GLN A N 1
ATOM 654 C CA . GLN A 1 86 ? -6.366 -0.385 0.684 1.00 94.94 86 GLN A CA 1
ATOM 655 C C . GLN A 1 86 ? -6.286 -1.250 1.944 1.00 94.94 86 GLN A C 1
ATOM 657 O O . GLN A 1 86 ? -7.139 -1.132 2.826 1.00 94.94 86 GLN A O 1
ATOM 662 N N . ASP A 1 87 ? -5.270 -2.103 2.059 1.00 98.00 87 ASP A N 1
ATOM 663 C CA . ASP A 1 87 ? -5.184 -3.076 3.144 1.00 98.00 87 ASP A CA 1
ATOM 664 C C . ASP A 1 87 ? -4.759 -2.450 4.470 1.00 98.00 87 ASP A C 1
ATOM 666 O O . ASP A 1 87 ? -5.325 -2.798 5.506 1.00 98.00 87 ASP A O 1
ATOM 670 N N . VAL A 1 88 ? -3.840 -1.478 4.480 1.00 97.44 88 VAL A N 1
ATOM 671 C CA . VAL A 1 88 ? -3.373 -0.861 5.736 1.00 97.44 88 VAL A CA 1
ATOM 672 C C . VAL A 1 88 ? -4.519 -0.200 6.522 1.00 97.44 88 VAL A C 1
ATOM 674 O O . VAL A 1 88 ? -4.681 -0.541 7.698 1.00 97.44 88 VAL A O 1
ATOM 677 N N . PRO A 1 89 ? -5.371 0.668 5.933 1.00 97.56 89 PRO A N 1
ATOM 678 C CA . PRO A 1 89 ? -6.526 1.216 6.648 1.00 97.56 89 PRO A CA 1
ATOM 679 C C . PRO A 1 89 ? -7.482 0.140 7.181 1.00 97.56 89 PRO A C 1
ATOM 681 O O . PRO A 1 89 ? -7.974 0.251 8.306 1.00 97.56 89 PRO A O 1
ATOM 684 N N . ARG A 1 90 ? -7.722 -0.926 6.402 1.00 97.81 90 ARG A N 1
ATOM 685 C CA . ARG A 1 90 ? -8.605 -2.038 6.793 1.00 97.81 90 ARG A CA 1
ATOM 686 C C . ARG A 1 90 ? -8.034 -2.829 7.965 1.00 97.81 90 ARG A C 1
ATOM 688 O O . ARG A 1 90 ? -8.771 -3.147 8.893 1.00 97.81 90 ARG A O 1
ATOM 695 N N . LEU A 1 91 ? -6.733 -3.109 7.948 1.00 98.06 91 LEU A N 1
ATOM 696 C CA . LEU A 1 91 ? -6.043 -3.814 9.026 1.00 98.06 91 LEU A CA 1
ATOM 697 C C . LEU A 1 91 ? -6.052 -3.002 10.324 1.00 98.06 91 LEU A C 1
ATOM 699 O O . LEU A 1 91 ? -6.335 -3.558 11.382 1.00 98.06 91 LEU A O 1
ATOM 703 N N . ILE A 1 92 ? -5.818 -1.689 10.259 1.00 98.06 92 ILE A N 1
ATOM 704 C CA . ILE A 1 92 ? -5.894 -0.810 11.439 1.00 98.06 92 ILE A CA 1
ATOM 705 C C . ILE A 1 92 ? -7.307 -0.825 12.034 1.00 98.06 92 ILE A C 1
ATOM 707 O O . ILE A 1 92 ? -7.471 -0.981 13.247 1.00 98.06 92 ILE A O 1
ATOM 711 N N . ALA A 1 93 ? -8.334 -0.693 11.187 1.00 98.12 93 ALA A N 1
ATOM 712 C CA . ALA A 1 93 ? -9.726 -0.758 11.622 1.00 98.12 93 ALA A CA 1
ATOM 713 C C . ALA A 1 93 ? -10.056 -2.113 12.270 1.00 98.12 93 ALA A C 1
ATOM 715 O O . ALA A 1 93 ? -10.702 -2.156 13.318 1.00 98.12 93 ALA A O 1
ATOM 716 N N . GLU A 1 94 ? -9.567 -3.208 11.689 1.00 98.38 94 GLU A N 1
ATOM 717 C CA . GLU A 1 94 ? -9.780 -4.557 12.208 1.00 98.38 94 GLU A CA 1
ATOM 718 C C . GLU A 1 94 ? -9.102 -4.774 13.566 1.00 98.38 94 GLU A C 1
ATOM 720 O O . GLU A 1 94 ? -9.722 -5.316 14.480 1.00 98.38 94 GLU A O 1
ATOM 725 N N . VAL A 1 95 ? -7.872 -4.286 13.754 1.00 97.19 95 VAL A N 1
ATOM 726 C CA . VAL A 1 95 ? -7.183 -4.353 15.054 1.00 97.19 95 VAL A CA 1
ATOM 727 C C . VAL A 1 95 ? -7.978 -3.614 16.130 1.00 97.19 95 VAL A C 1
ATOM 729 O O . VAL A 1 95 ? -8.221 -4.174 17.202 1.00 97.19 95 VAL A O 1
ATOM 732 N N . ARG A 1 96 ? -8.436 -2.386 15.852 1.00 97.50 96 ARG A N 1
ATOM 733 C CA . ARG A 1 96 ? -9.256 -1.612 16.801 1.00 97.50 96 ARG A CA 1
ATOM 734 C C . ARG A 1 96 ? -10.572 -2.323 17.123 1.00 97.50 96 ARG A C 1
ATOM 736 O O . ARG A 1 96 ? -10.950 -2.417 18.291 1.00 97.50 96 ARG A O 1
ATOM 743 N N . ARG A 1 97 ? -11.242 -2.885 16.111 1.00 97.69 97 ARG A N 1
ATOM 744 C CA . ARG A 1 97 ? -12.481 -3.662 16.280 1.00 97.69 97 ARG A CA 1
ATOM 745 C C . ARG A 1 97 ? -12.270 -4.874 17.188 1.00 97.69 97 ARG A C 1
ATOM 747 O O . ARG A 1 97 ? -13.063 -5.108 18.097 1.00 97.69 97 ARG A O 1
ATOM 754 N N . LEU A 1 98 ? -11.204 -5.642 16.962 1.00 96.88 98 LEU A N 1
ATOM 755 C CA . LEU A 1 98 ? -10.880 -6.820 17.770 1.00 96.88 98 LEU A CA 1
ATOM 756 C C . LEU A 1 98 ? -10.551 -6.446 19.222 1.00 96.88 98 LEU A C 1
ATOM 758 O O . LEU A 1 98 ? -10.997 -7.136 20.137 1.00 96.88 98 LEU A O 1
ATOM 762 N N . ARG A 1 99 ? -9.839 -5.336 19.453 1.00 95.50 99 ARG A N 1
ATOM 763 C CA . ARG A 1 99 ? -9.570 -4.820 20.808 1.00 95.50 99 ARG A CA 1
ATOM 764 C C . ARG A 1 99 ? -10.842 -4.451 21.555 1.00 95.50 99 ARG A C 1
ATOM 766 O O . ARG A 1 99 ? -10.986 -4.848 22.707 1.00 95.50 99 ARG A O 1
ATOM 773 N N . ALA A 1 100 ? -11.767 -3.755 20.896 1.00 95.94 100 ALA A N 1
ATOM 774 C CA . ALA A 1 100 ? -13.054 -3.401 21.490 1.00 95.94 100 ALA A CA 1
ATOM 775 C C . ALA A 1 100 ? -13.825 -4.653 21.946 1.00 95.94 100 ALA A C 1
ATOM 777 O O . ALA A 1 100 ? -14.248 -4.732 23.097 1.00 95.94 100 ALA A O 1
ATOM 778 N N . LEU A 1 101 ? -13.897 -5.683 21.095 1.00 96.44 101 LEU A N 1
ATOM 779 C CA . LEU A 1 101 ? -14.554 -6.950 21.437 1.00 96.44 101 LEU A CA 1
ATOM 780 C C . LEU A 1 101 ? -13.897 -7.691 22.611 1.00 96.44 101 LEU A C 1
ATOM 782 O O . LEU A 1 101 ? -14.589 -8.364 23.375 1.00 96.44 101 LEU A O 1
ATOM 786 N N . LEU A 1 102 ? -12.571 -7.612 22.759 1.00 94.75 102 LEU A N 1
ATOM 787 C CA . LEU A 1 102 ? -11.865 -8.236 23.883 1.00 94.75 102 LEU A CA 1
ATOM 788 C C . LEU A 1 102 ? -12.149 -7.517 25.207 1.00 94.75 102 LEU A C 1
ATOM 790 O O . LEU A 1 102 ? -12.336 -8.184 26.224 1.00 94.75 102 LEU A O 1
ATOM 794 N N . VAL A 1 103 ? -12.231 -6.184 25.191 1.00 93.56 103 VAL A N 1
ATOM 795 C CA . VAL A 1 103 ? -12.622 -5.389 26.367 1.00 93.56 103 VAL A CA 1
ATOM 796 C C . VAL A 1 103 ? -14.061 -5.702 26.779 1.00 93.56 103 VAL A C 1
ATOM 798 O O . VAL A 1 103 ? -14.324 -5.916 27.962 1.00 93.56 103 VAL A O 1
ATOM 801 N N . GLU A 1 104 ? -14.985 -5.791 25.818 1.00 91.75 104 GLU A N 1
ATOM 802 C CA . GLU A 1 104 ? -16.384 -6.151 26.079 1.00 91.75 104 GLU A CA 1
ATOM 803 C C . GLU A 1 104 ? -16.510 -7.537 26.720 1.00 91.75 104 GLU A C 1
ATOM 805 O O . GLU A 1 104 ? -17.219 -7.685 27.712 1.00 91.75 104 GLU A O 1
ATOM 810 N N . ARG A 1 10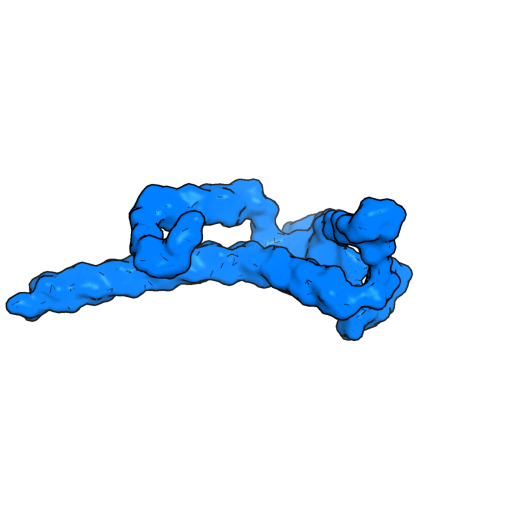5 ? -15.784 -8.539 26.207 1.00 89.88 105 ARG A N 1
ATOM 811 C CA . ARG A 1 105 ? -15.797 -9.903 26.762 1.00 89.88 105 ARG A CA 1
ATOM 812 C C . ARG A 1 105 ? -15.191 -9.980 28.159 1.00 89.88 105 ARG A C 1
ATOM 814 O O . ARG A 1 105 ? -15.777 -10.614 29.022 1.00 89.88 105 ARG A O 1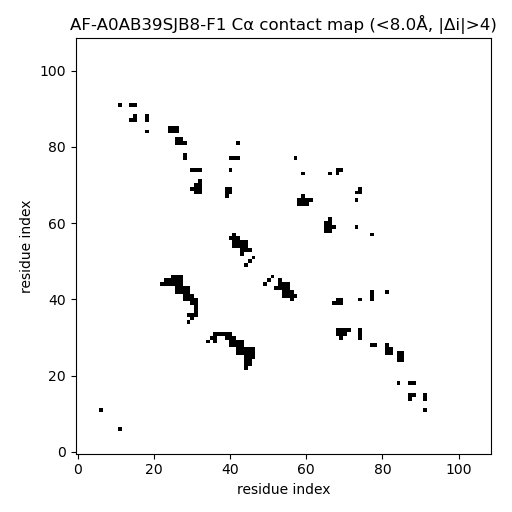
ATOM 821 N N . GLY A 1 106 ? -14.069 -9.304 28.402 1.00 82.44 106 GLY A N 1
ATOM 822 C CA . GLY A 1 106 ?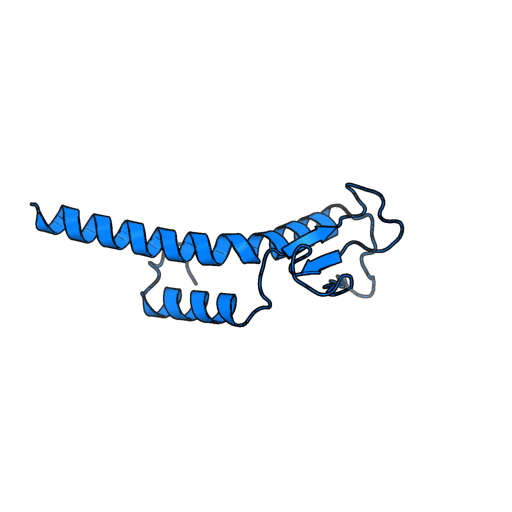 -13.449 -9.260 29.731 1.00 82.44 106 GLY A CA 1
ATOM 823 C C . GLY A 1 106 ? -14.243 -8.461 30.771 1.00 82.44 106 GLY A C 1
ATOM 824 O O . GLY A 1 106 ? -13.950 -8.562 31.954 1.00 82.44 106 GLY A O 1
ATOM 825 N N . SER A 1 107 ? -15.237 -7.673 30.346 1.00 70.19 107 SER A N 1
ATOM 826 C CA . SER A 1 107 ? -16.158 -6.950 31.238 1.00 70.19 107 SER A CA 1
ATOM 827 C C . SER A 1 107 ? -17.432 -7.745 31.566 1.00 70.19 107 SER A C 1
ATOM 829 O O . SER A 1 107 ? -18.272 -7.258 32.322 1.00 70.19 107 SER A O 1
ATOM 831 N N . GLN A 1 108 ? -17.615 -8.920 30.951 1.00 58.12 108 GLN A N 1
ATOM 832 C CA . GLN A 1 108 ? -18.768 -9.808 31.149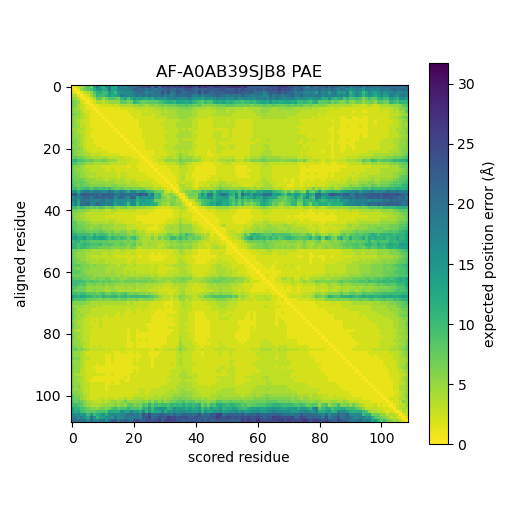 1.00 58.12 108 GLN A CA 1
ATOM 833 C C . GLN A 1 108 ? -18.472 -10.998 32.080 1.00 58.12 108 GLN A C 1
ATOM 835 O O . GLN A 1 108 ? -19.416 -11.697 32.454 1.00 58.12 108 GLN A O 1
ATOM 840 N N . ASP A 1 109 ? -17.204 -11.192 32.454 1.00 53.53 109 ASP A N 1
ATOM 841 C CA . ASP A 1 109 ? -16.716 -12.168 33.441 1.00 53.53 109 ASP A CA 1
ATOM 842 C C . ASP A 1 109 ? -16.536 -11.518 34.828 1.00 53.53 109 ASP A C 1
ATOM 844 O O . ASP A 1 109 ? -16.792 -12.208 35.844 1.00 53.53 109 ASP A O 1
#

Mean predicted aligned error: 5.09 Å

Solvent-accessible surface area (backbone atoms only — not comparable to full-atom values): 6635 Å² total; per-residue (Å²): 134,66,91,85,61,81,78,49,71,69,52,51,48,57,51,47,52,57,60,66,72,45,79,72,69,58,45,44,60,49,38,35,85,80,66,61,80,84,71,74,47,36,31,36,34,19,80,89,81,48,57,94,82,41,65,47,78,79,88,48,69,61,90,95,42,73,66,63,67,72,37,76,65,63,46,50,52,45,44,52,57,24,48,45,67,63,47,50,61,52,52,52,52,49,53,54,53,54,50,53,54,51,54,56,54,68,72,75,114

Foldseek 3Di:
DDPPDDQDVVNLVVLVVVLVPDAADQWAWDACVVPVPVAFIWIAGPCPPDDVPRIGDDWDDDPNDTDTPPDPVVSVVRVVVNVCSVVSVVVSVVVVVVVVVVVVVVVVD

Organism: NCBI:txid3238630

pLDDT: mean 91.66, std 9.49, range [53.53, 98.38]

Nearest PDB structures (foldseek):
  6nr8-assembly1_4  TM=3.381E-01  e=9.083E+00  Homo sapiens

Sequence (109 aa):
MSTDEALSETDLDAMAERAAAASPGPWVPWLETRGATGGESFIQVDPDHGEEDDEIYVNRIVGARQILGPDQQLDADLDFIAWARQDVPRLIAEVRRLRALLVERGSQD

Radius of gyration: 18.49 Å; Cα contacts (8 Å, |Δi|>4): 115; chains: 1; bounding box: 43×24×58 Å

Secondary structure (DSSP, 8-state):
--TTSPPPHHHHHHHHHHHHHSPPSPEEEE-HHHH--SS--EEEE-TTTS-TT-EE---EEETTEEE-SS-HHHHHHHHHHHHHHHHHHHHHHHHHHHHHHHHHHHT--